Protein AF-A0A2Z5ZIW7-F1 (afdb_monomer)

Organism: NCBI:txid146474

pLDDT: mean 85.13, std 12.73, range [58.94, 98.44]

Mean predicted aligned error: 7.08 Å

Structure (mmCIF, N/CA/C/O backbone):
data_AF-A0A2Z5ZIW7-F1
#
_entry.id   AF-A0A2Z5ZIW7-F1
#
loop_
_atom_site.group_PDB
_atom_site.id
_atom_site.type_symbol
_atom_site.label_atom_id
_atom_site.label_alt_id
_atom_site.label_comp_id
_atom_site.label_asym_id
_atom_site.label_entity_id
_atom_site.label_seq_id
_atom_site.pdbx_PDB_ins_code
_atom_site.Cartn_x
_atom_site.Cartn_y
_atom_site.Cartn_z
_atom_site.occupancy
_atom_site.B_iso_or_equiv
_atom_site.auth_seq_id
_atom_site.auth_comp_id
_atom_site.auth_asym_id
_atom_site.auth_atom_id
_atom_site.pdbx_PDB_model_num
ATOM 1 N N . MET A 1 1 ? 28.959 6.255 -4.700 1.00 63.69 1 MET A N 1
ATOM 2 C CA . MET A 1 1 ? 28.173 5.141 -5.268 1.00 63.69 1 MET A CA 1
ATOM 3 C C . MET A 1 1 ? 26.755 5.590 -5.605 1.00 63.69 1 MET A C 1
ATOM 5 O O . MET A 1 1 ? 26.555 5.891 -6.766 1.00 63.69 1 MET A O 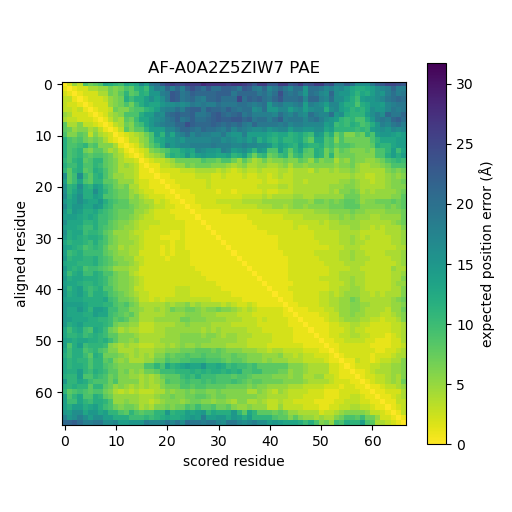1
ATOM 9 N N . LEU A 1 2 ? 25.844 5.814 -4.648 1.00 62.81 2 LEU A N 1
ATOM 10 C CA . LEU A 1 2 ? 24.452 6.226 -4.942 1.00 62.81 2 LEU A CA 1
ATOM 11 C C . LEU A 1 2 ? 24.320 7.551 -5.727 1.00 62.81 2 LEU A C 1
ATOM 13 O O . LEU A 1 2 ? 23.668 7.608 -6.760 1.00 62.81 2 LEU A O 1
ATOM 17 N N . LEU A 1 3 ? 24.991 8.624 -5.288 1.00 66.12 3 LEU A N 1
ATOM 18 C CA . LEU A 1 3 ? 24.858 9.949 -5.922 1.00 66.12 3 LEU A CA 1
ATOM 19 C C . LEU A 1 3 ? 25.311 9.969 -7.400 1.00 66.12 3 LEU A C 1
ATOM 21 O O . LEU A 1 3 ? 24.775 10.723 -8.205 1.00 66.12 3 LEU A O 1
ATOM 25 N N . GLN A 1 4 ? 26.284 9.122 -7.762 1.00 68.88 4 GLN A N 1
ATOM 26 C CA . GLN A 1 4 ? 26.758 8.993 -9.145 1.00 68.88 4 GLN A CA 1
ATOM 27 C C . GLN A 1 4 ? 25.762 8.233 -10.028 1.00 68.88 4 GLN A C 1
ATOM 29 O O . GLN A 1 4 ? 25.586 8.609 -11.182 1.00 68.88 4 GLN A O 1
ATOM 34 N N . ALA A 1 5 ? 25.086 7.214 -9.493 1.00 60.72 5 ALA A N 1
ATOM 35 C CA . ALA A 1 5 ? 24.056 6.478 -10.219 1.00 60.72 5 ALA A CA 1
ATOM 36 C C . ALA A 1 5 ? 22.829 7.356 -10.508 1.00 60.72 5 ALA A C 1
ATOM 38 O O . ALA A 1 5 ? 22.311 7.337 -11.623 1.00 60.72 5 ALA A O 1
ATOM 39 N N . LEU A 1 6 ? 22.439 8.210 -9.554 1.00 58.94 6 LEU A N 1
ATOM 40 C CA . LEU A 1 6 ? 21.358 9.180 -9.752 1.00 58.94 6 LEU A CA 1
ATOM 41 C C . LEU A 1 6 ? 21.706 10.224 -10.823 1.00 58.94 6 LEU A C 1
ATOM 43 O O . LEU A 1 6 ? 20.887 10.502 -11.692 1.00 58.94 6 LEU A O 1
ATOM 47 N N . HIS A 1 7 ? 22.934 10.758 -10.825 1.00 64.88 7 HIS A N 1
ATOM 48 C CA . HIS A 1 7 ? 23.395 11.667 -11.886 1.00 64.88 7 HIS A CA 1
ATOM 49 C C . HIS A 1 7 ? 23.501 10.995 -13.265 1.00 64.88 7 HIS A C 1
ATOM 51 O O . HIS A 1 7 ? 23.455 11.685 -14.279 1.00 64.88 7 HIS A O 1
ATOM 57 N N . ALA A 1 8 ? 23.621 9.666 -13.309 1.00 70.38 8 ALA A N 1
ATOM 58 C CA . ALA A 1 8 ? 23.626 8.875 -14.537 1.00 70.38 8 ALA A CA 1
ATOM 59 C C . ALA A 1 8 ? 22.215 8.457 -15.008 1.00 70.38 8 ALA A C 1
ATOM 61 O O . ALA A 1 8 ? 22.100 7.750 -16.006 1.00 70.38 8 ALA A O 1
ATOM 62 N N . GLY A 1 9 ? 21.148 8.882 -14.318 1.00 62.09 9 GLY A N 1
ATOM 63 C CA . GLY A 1 9 ? 19.763 8.564 -14.685 1.00 62.09 9 GLY A CA 1
ATOM 64 C C . GLY A 1 9 ? 19.260 7.206 -14.183 1.00 62.09 9 GLY A C 1
ATOM 65 O O . GLY A 1 9 ? 18.188 6.768 -14.593 1.00 62.09 9 GLY A O 1
ATOM 66 N N . HIS A 1 10 ? 19.986 6.537 -13.279 1.00 65.38 10 HIS A N 1
ATOM 67 C CA . HIS A 1 10 ? 19.535 5.297 -12.637 1.00 65.38 10 HIS A CA 1
ATOM 68 C C . HIS A 1 10 ? 18.570 5.602 -11.484 1.00 65.38 10 HIS A C 1
ATOM 70 O O . HIS A 1 10 ? 18.862 5.394 -10.307 1.00 65.38 10 HIS A O 1
ATOM 76 N N . GLU A 1 11 ? 17.393 6.112 -11.838 1.00 67.81 11 GLU A N 1
ATOM 77 C CA . GLU A 1 11 ? 16.340 6.526 -10.902 1.00 67.81 11 GLU A CA 1
ATOM 78 C C . GLU A 1 11 ? 15.848 5.378 -10.000 1.00 67.81 11 GLU A C 1
ATOM 80 O O . GLU A 1 11 ? 15.412 5.614 -8.874 1.00 67.81 11 GLU A O 1
ATOM 85 N N . LEU A 1 12 ? 15.995 4.129 -10.455 1.00 64.56 12 LEU A N 1
ATOM 86 C CA . LEU A 1 12 ? 15.669 2.905 -9.714 1.00 64.56 12 LEU A CA 1
ATOM 87 C C . LEU A 1 12 ? 16.504 2.676 -8.445 1.00 64.56 12 LEU A C 1
ATOM 89 O O . LEU A 1 12 ? 16.090 1.893 -7.594 1.00 64.56 12 LEU A O 1
ATOM 93 N N . GLU A 1 13 ? 17.657 3.334 -8.291 1.00 65.62 13 GLU A N 1
ATOM 94 C CA . GLU A 1 13 ? 18.455 3.224 -7.062 1.00 65.62 13 GLU A CA 1
ATOM 95 C C . GLU A 1 13 ? 17.891 4.056 -5.900 1.00 65.62 13 GLU A C 1
ATOM 97 O O . GLU A 1 13 ? 18.368 3.947 -4.766 1.00 65.62 13 GLU A O 1
ATOM 102 N N . LYS A 1 14 ? 16.866 4.887 -6.143 1.00 66.25 14 LYS A N 1
ATOM 103 C CA . LYS A 1 14 ? 16.207 5.638 -5.072 1.00 66.25 14 LYS A CA 1
ATOM 104 C C . LYS A 1 14 ? 15.372 4.681 -4.215 1.00 66.25 14 LYS A C 1
ATOM 106 O O . LYS A 1 14 ? 14.461 4.038 -4.740 1.00 66.25 14 LYS A O 1
ATOM 111 N N . PRO A 1 15 ? 15.619 4.601 -2.895 1.00 66.50 15 PRO A N 1
ATOM 112 C CA . PRO A 1 15 ? 14.756 3.827 -2.019 1.00 66.50 15 PRO A CA 1
ATOM 113 C C . PRO A 1 15 ? 13.346 4.426 -2.035 1.00 66.50 15 PRO A C 1
ATOM 115 O O . PRO A 1 15 ? 13.172 5.636 -1.877 1.00 66.50 15 PRO A O 1
ATOM 118 N N . GLY A 1 16 ? 12.338 3.576 -2.229 1.00 75.69 16 GLY A N 1
ATOM 119 C CA . GLY A 1 16 ? 10.940 3.976 -2.107 1.00 75.69 16 GLY A CA 1
ATOM 120 C C . GLY A 1 16 ? 10.561 4.240 -0.649 1.00 75.69 16 GLY A C 1
ATOM 121 O O . GLY A 1 16 ? 11.121 3.647 0.272 1.00 75.69 16 GLY A O 1
ATOM 122 N N . TRP A 1 17 ? 9.576 5.109 -0.432 1.00 82.56 17 TRP A N 1
ATOM 123 C CA . TRP A 1 17 ? 8.973 5.327 0.881 1.00 82.56 17 TRP A CA 1
ATOM 124 C C . TRP A 1 17 ? 7.458 5.466 0.762 1.00 82.56 17 TRP A C 1
ATOM 126 O O . TRP A 1 17 ? 6.932 6.001 -0.214 1.00 82.56 17 TRP A O 1
ATOM 136 N N . VAL A 1 18 ? 6.750 5.028 1.799 1.00 86.62 18 VAL A N 1
ATOM 137 C CA . VAL A 1 18 ? 5.320 5.281 1.985 1.00 86.62 18 VAL A CA 1
ATOM 138 C C . VAL A 1 18 ? 5.145 6.050 3.284 1.00 86.62 18 VAL A C 1
ATOM 140 O O . VAL A 1 18 ? 5.730 5.704 4.308 1.00 86.62 18 VAL A O 1
ATOM 143 N N . ARG A 1 19 ? 4.329 7.107 3.246 1.00 92.56 19 ARG A N 1
ATOM 144 C CA . ARG A 1 19 ? 3.965 7.877 4.437 1.00 92.56 19 ARG A CA 1
ATOM 145 C C . ARG A 1 19 ? 2.627 7.382 4.974 1.00 92.5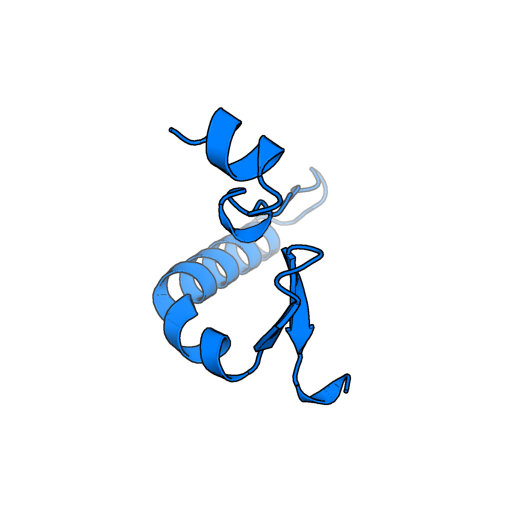6 19 ARG A C 1
ATOM 147 O O . ARG A 1 19 ? 1.604 7.559 4.320 1.00 92.56 19 ARG A O 1
ATOM 154 N N . LEU A 1 20 ? 2.643 6.838 6.184 1.00 93.88 20 LEU A N 1
ATOM 155 C CA . LEU A 1 20 ? 1.458 6.424 6.930 1.00 93.88 20 LEU A CA 1
ATOM 156 C C . LEU A 1 20 ? 1.268 7.344 8.143 1.00 93.88 20 LEU A C 1
ATOM 158 O O . LEU A 1 20 ? 2.239 7.670 8.818 1.00 93.88 20 LEU A O 1
ATOM 162 N N . ASN A 1 21 ? 0.031 7.766 8.418 1.00 95.75 21 ASN A N 1
ATOM 163 C CA . ASN A 1 21 ? -0.308 8.582 9.588 1.00 95.75 21 ASN A CA 1
ATOM 164 C C . ASN A 1 21 ? -1.495 7.967 10.332 1.00 95.75 21 ASN A C 1
ATOM 166 O O . ASN A 1 21 ? -2.456 7.524 9.702 1.00 95.75 21 ASN A O 1
ATOM 170 N N . PHE A 1 22 ? -1.456 8.031 11.660 1.00 96.69 22 PHE A N 1
ATOM 171 C CA . PHE A 1 22 ? -2.582 7.694 12.524 1.00 96.69 22 PHE A CA 1
ATOM 172 C C . PHE A 1 22 ? -3.229 8.977 13.040 1.00 96.69 22 PHE A C 1
ATOM 174 O O . PHE A 1 22 ? -2.539 9.907 13.455 1.00 96.69 22 PHE A O 1
ATOM 181 N N . SER A 1 23 ? -4.558 9.036 12.992 1.00 96.44 23 SER A N 1
ATOM 182 C CA . SER A 1 23 ? -5.308 10.140 13.593 1.00 96.44 23 SER A CA 1
ATOM 183 C C . SER A 1 23 ? -5.583 9.832 15.059 1.00 96.44 23 SER A C 1
ATOM 185 O O . SER A 1 23 ? -5.899 8.696 15.401 1.00 96.44 23 SER A O 1
ATOM 187 N N . VAL A 1 24 ? -5.549 10.863 15.904 1.00 94.12 24 VA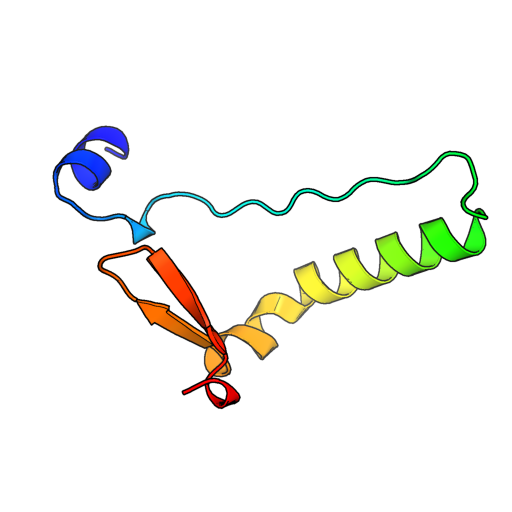L A N 1
ATOM 188 C CA . VAL A 1 24 ? -5.897 10.771 17.333 1.00 94.12 24 VAL A CA 1
ATOM 189 C C . VAL A 1 24 ? -7.349 10.350 17.585 1.00 94.12 24 VAL A C 1
ATOM 191 O O . VAL A 1 24 ? -7.692 9.974 18.696 1.00 94.12 24 VAL A O 1
ATOM 194 N N . LEU A 1 25 ? -8.207 10.414 16.562 1.00 97.94 25 LEU A N 1
ATOM 195 C CA . LEU A 1 25 ? -9.607 9.986 16.630 1.00 97.94 25 LEU A CA 1
ATOM 196 C C . LEU A 1 25 ? -9.804 8.513 16.238 1.00 97.94 25 LEU A C 1
ATOM 198 O O . LEU A 1 25 ? -10.937 8.036 16.200 1.00 97.94 25 LEU A O 1
ATOM 202 N N . MET A 1 26 ? -8.739 7.799 15.862 1.00 98.00 26 MET A N 1
ATOM 203 C CA . MET A 1 26 ? -8.840 6.377 15.540 1.00 98.00 26 MET A CA 1
ATOM 204 C C . MET A 1 26 ? -9.024 5.558 16.816 1.00 98.00 26 MET A C 1
ATOM 206 O O . MET A 1 26 ? -8.379 5.824 17.825 1.00 98.00 26 MET A O 1
ATOM 210 N N . SER A 1 27 ? -9.875 4.534 16.749 1.00 98.31 27 SER A N 1
ATOM 211 C CA . SER A 1 27 ? -9.926 3.515 17.792 1.00 98.31 27 SER A CA 1
ATOM 212 C C . SER A 1 27 ? -8.665 2.654 17.761 1.00 98.31 27 SER A C 1
ATOM 214 O O . SER A 1 27 ? -8.082 2.427 16.696 1.00 98.31 27 SER A O 1
ATOM 216 N N . ASP A 1 28 ? -8.297 2.103 18.915 1.00 98.19 28 ASP A N 1
ATOM 217 C CA . ASP A 1 28 ? -7.173 1.171 19.038 1.00 98.19 28 ASP A CA 1
ATOM 218 C C . ASP A 1 28 ? -7.324 -0.040 18.112 1.00 98.19 28 ASP A C 1
ATOM 220 O O . ASP A 1 28 ? -6.350 -0.488 17.511 1.00 98.19 28 ASP A O 1
ATOM 224 N N . GLU A 1 29 ? -8.552 -0.533 17.931 1.00 98.44 29 GLU A N 1
ATOM 225 C CA . GLU A 1 29 ? -8.865 -1.618 16.996 1.00 98.44 29 GLU A CA 1
ATOM 226 C C . GLU A 1 29 ? -8.492 -1.248 15.555 1.00 98.44 29 GLU A C 1
ATOM 228 O O . GLU A 1 29 ? -7.835 -2.018 14.854 1.00 98.44 29 GLU A O 1
AT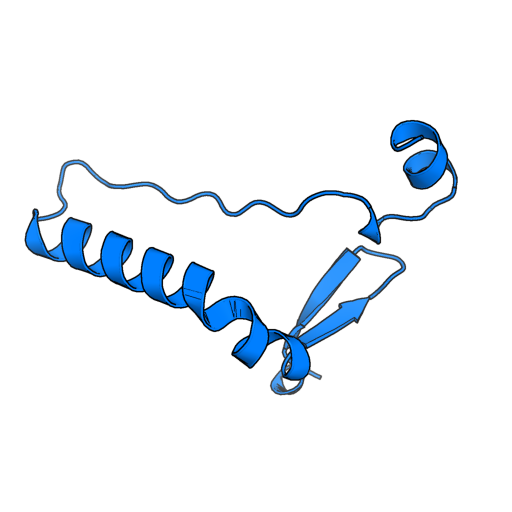OM 233 N N . LYS A 1 30 ? -8.848 -0.037 15.114 1.00 98.00 30 LYS A N 1
ATOM 234 C CA . LYS A 1 30 ? -8.526 0.428 13.764 1.00 98.00 30 LYS A CA 1
ATOM 235 C C . LYS A 1 30 ? -7.024 0.634 13.586 1.00 98.00 30 LYS A C 1
ATOM 237 O O . LYS A 1 30 ? -6.485 0.301 12.532 1.00 98.00 30 LYS A O 1
ATOM 242 N N . VAL A 1 31 ? -6.349 1.167 14.605 1.00 98.25 31 VAL A N 1
ATOM 243 C CA . VAL A 1 31 ? -4.886 1.310 14.607 1.00 98.25 31 VAL A CA 1
ATOM 244 C C . VAL A 1 31 ? -4.224 -0.063 14.496 1.00 98.25 31 VAL A C 1
ATOM 246 O O . VAL A 1 31 ? -3.358 -0.250 13.642 1.00 98.25 31 VAL A O 1
ATOM 249 N N . ARG A 1 32 ? -4.670 -1.034 15.303 1.00 98.38 32 ARG A N 1
ATOM 250 C CA . ARG A 1 32 ? -4.177 -2.415 15.286 1.00 98.38 32 ARG A CA 1
ATOM 251 C C . ARG A 1 32 ? -4.329 -3.041 13.907 1.00 98.38 32 ARG A C 1
ATOM 253 O O . ARG A 1 32 ? -3.339 -3.504 13.356 1.00 98.38 32 ARG A O 1
ATOM 260 N N . TYR A 1 33 ? -5.524 -2.960 13.328 1.00 98.25 33 TYR A N 1
ATOM 261 C CA . TYR A 1 33 ? -5.805 -3.494 11.998 1.00 98.25 33 TYR A CA 1
ATOM 262 C C . TYR A 1 33 ? -4.843 -2.952 10.931 1.00 98.25 33 TYR A C 1
ATOM 264 O O . TYR A 1 33 ? -4.293 -3.713 10.141 1.00 98.25 33 TYR A O 1
ATOM 272 N N . ILE A 1 34 ? -4.597 -1.637 10.920 1.00 97.75 34 ILE A N 1
ATOM 273 C CA . ILE A 1 34 ? -3.678 -1.016 9.954 1.00 97.75 34 ILE A CA 1
ATOM 274 C C . ILE A 1 34 ? -2.238 -1.502 10.172 1.00 97.75 34 ILE A C 1
ATOM 276 O O . ILE A 1 34 ? -1.545 -1.789 9.197 1.00 97.75 34 ILE A O 1
ATOM 280 N N . ILE A 1 35 ? -1.778 -1.589 11.425 1.00 97.31 35 ILE A N 1
ATOM 281 C CA . ILE A 1 35 ? -0.433 -2.093 11.748 1.00 97.31 35 ILE A CA 1
ATOM 282 C C . ILE A 1 35 ? -0.279 -3.537 11.269 1.00 97.31 35 ILE A C 1
ATOM 284 O O . ILE A 1 35 ? 0.713 -3.861 10.618 1.00 97.31 35 ILE A O 1
ATOM 288 N N . ASP A 1 36 ? -1.263 -4.385 11.556 1.00 98.19 36 ASP A N 1
ATOM 289 C CA . ASP A 1 36 ? -1.226 -5.798 11.193 1.00 98.19 36 ASP A CA 1
ATOM 290 C C . ASP A 1 36 ? -1.225 -5.970 9.666 1.00 98.19 36 ASP A C 1
ATOM 292 O O . ASP A 1 36 ? -0.395 -6.709 9.141 1.00 98.19 36 ASP A O 1
ATOM 296 N N . ALA A 1 37 ? -2.038 -5.195 8.940 1.00 96.88 37 ALA A N 1
ATOM 297 C CA . ALA A 1 37 ? -2.053 -5.197 7.476 1.00 96.88 37 ALA A CA 1
ATOM 298 C C . ALA A 1 37 ? -0.716 -4.734 6.861 1.00 96.88 37 ALA A C 1
ATOM 300 O O . ALA A 1 37 ? -0.250 -5.295 5.869 1.00 96.88 37 ALA A O 1
ATOM 301 N N . VAL A 1 38 ? -0.065 -3.719 7.444 1.00 95.94 38 VAL A N 1
ATOM 302 C CA . VAL A 1 38 ? 1.260 -3.260 6.987 1.00 95.94 38 VAL A CA 1
ATOM 303 C C . VAL A 1 38 ? 2.331 -4.315 7.257 1.00 95.94 38 VAL A C 1
ATOM 305 O O . VAL A 1 38 ? 3.176 -4.553 6.394 1.00 95.94 38 VAL A O 1
ATOM 308 N N . ASN A 1 39 ? 2.286 -4.972 8.419 1.00 96.50 39 ASN A N 1
ATOM 309 C CA . ASN A 1 39 ? 3.191 -6.074 8.739 1.00 96.50 39 ASN A CA 1
ATOM 310 C C . ASN A 1 39 ? 2.997 -7.245 7.771 1.00 96.50 39 ASN A C 1
ATOM 312 O O . ASN A 1 39 ? 3.976 -7.792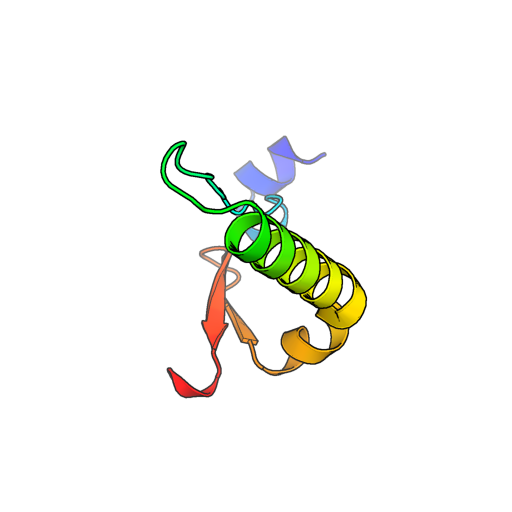 7.264 1.00 96.50 39 ASN A O 1
ATOM 316 N N . GLU A 1 40 ? 1.751 -7.615 7.481 1.00 96.69 40 GLU A N 1
ATOM 317 C CA . GLU A 1 40 ? 1.433 -8.649 6.500 1.00 96.69 40 GLU A CA 1
ATOM 318 C C . GLU A 1 40 ? 2.000 -8.295 5.122 1.00 96.69 40 GLU A C 1
ATOM 320 O O . GLU A 1 40 ? 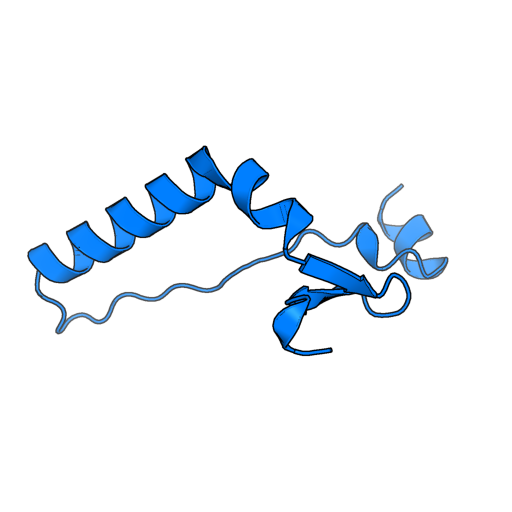2.718 -9.104 4.530 1.00 96.69 40 GLU A O 1
ATOM 325 N N . LEU A 1 41 ? 1.769 -7.068 4.642 1.00 93.62 41 LEU A N 1
ATOM 326 C CA . LEU A 1 41 ? 2.286 -6.593 3.358 1.00 93.62 41 LEU A CA 1
ATOM 327 C C . LEU A 1 41 ? 3.820 -6.615 3.305 1.00 93.62 41 LEU A C 1
ATOM 329 O O . LEU A 1 41 ? 4.396 -7.060 2.313 1.00 93.62 41 LEU A O 1
ATOM 333 N N . ALA A 1 42 ? 4.498 -6.165 4.363 1.00 91.62 42 ALA A N 1
ATOM 334 C CA . ALA A 1 42 ? 5.958 -6.181 4.427 1.00 91.62 42 ALA A CA 1
ATOM 335 C C . ALA A 1 42 ? 6.508 -7.617 4.341 1.00 91.62 42 ALA A C 1
ATOM 337 O O . ALA A 1 42 ? 7.445 -7.878 3.581 1.00 91.62 42 ALA A O 1
ATOM 338 N N . ASN A 1 43 ? 5.873 -8.553 5.053 1.00 95.44 43 ASN A N 1
ATOM 339 C CA . ASN A 1 43 ? 6.279 -9.958 5.111 1.00 95.44 43 ASN A CA 1
ATOM 340 C C . ASN A 1 43 ? 5.911 -10.768 3.856 1.00 95.44 43 ASN A C 1
ATOM 342 O O . ASN A 1 43 ? 6.515 -11.809 3.607 1.00 95.44 43 ASN A O 1
ATOM 346 N N . SER A 1 44 ? 4.949 -10.307 3.055 1.00 94.19 44 SER A N 1
ATOM 347 C CA . SER A 1 44 ? 4.472 -10.992 1.841 1.00 94.19 44 SER A CA 1
ATOM 348 C C . SER A 1 44 ? 4.759 -10.223 0.545 1.00 94.19 44 SER A C 1
ATOM 350 O O . SER A 1 44 ? 4.304 -10.619 -0.528 1.00 94.19 44 SER A O 1
ATOM 352 N N . SER A 1 45 ? 5.566 -9.159 0.613 1.00 87.75 45 SER A N 1
ATOM 353 C CA . SER A 1 45 ? 5.852 -8.233 -0.495 1.00 87.75 45 SER A CA 1
ATOM 354 C C . SER A 1 45 ? 6.253 -8.920 -1.809 1.00 87.75 45 SER A C 1
ATOM 356 O O . SER A 1 45 ? 5.811 -8.508 -2.883 1.00 87.75 45 SER A O 1
ATOM 358 N N . ALA A 1 46 ? 7.016 -10.015 -1.733 1.00 91.44 46 ALA A N 1
ATOM 359 C CA . ALA A 1 46 ? 7.445 -10.805 -2.887 1.00 91.44 46 ALA A C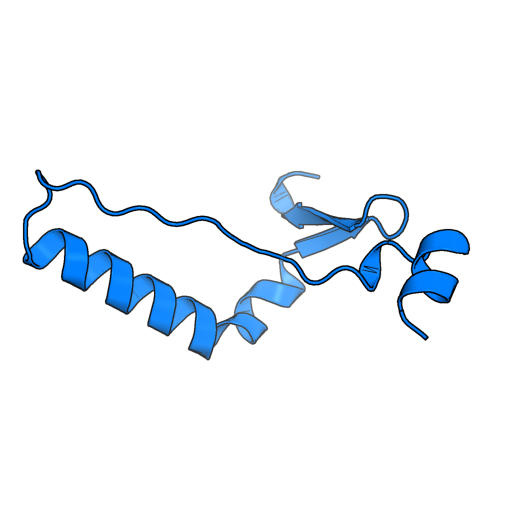A 1
ATOM 360 C C . ALA A 1 46 ? 6.283 -11.327 -3.753 1.00 91.44 46 ALA A C 1
ATOM 362 O O . ALA A 1 46 ? 6.442 -11.466 -4.965 1.00 91.44 46 ALA A O 1
ATOM 363 N N . HIS A 1 47 ? 5.111 -11.577 -3.161 1.00 92.88 47 HIS A N 1
ATOM 364 C CA . HIS A 1 47 ? 3.922 -12.032 -3.883 1.00 92.88 47 HIS A CA 1
ATOM 365 C C . HIS A 1 47 ? 3.358 -10.958 -4.822 1.00 92.88 47 HIS A C 1
ATOM 367 O O . HIS A 1 47 ? 2.796 -11.275 -5.869 1.00 92.88 47 HIS A O 1
ATOM 373 N N . PHE A 1 48 ? 3.534 -9.683 -4.474 1.00 89.31 48 PHE A N 1
ATOM 374 C CA . PHE A 1 48 ? 2.955 -8.566 -5.214 1.00 89.31 48 PHE A CA 1
ATOM 375 C C . PHE A 1 48 ? 3.859 -8.071 -6.342 1.00 89.31 48 PHE A C 1
ATOM 377 O O . PHE A 1 48 ? 3.353 -7.553 -7.332 1.00 89.31 48 PHE A O 1
ATOM 384 N N . ILE A 1 49 ? 5.181 -8.268 -6.247 1.00 89.81 49 ILE A N 1
ATOM 385 C CA . ILE A 1 49 ? 6.158 -7.803 -7.251 1.00 89.81 49 ILE A CA 1
ATOM 386 C C . ILE A 1 49 ? 5.761 -8.179 -8.694 1.00 89.81 49 ILE A C 1
ATOM 388 O O . ILE A 1 49 ? 5.773 -7.290 -9.549 1.00 89.81 49 ILE A O 1
ATOM 392 N N . PRO A 1 50 ? 5.353 -9.429 -9.008 1.00 93.00 50 PRO A N 1
ATOM 393 C CA . PRO A 1 50 ? 5.015 -9.816 -10.378 1.00 93.00 50 PRO A CA 1
ATOM 394 C C . PRO A 1 50 ? 3.809 -9.074 -10.965 1.00 93.00 50 PRO A C 1
ATOM 396 O O . PRO A 1 50 ? 3.642 -9.079 -12.186 1.00 93.00 50 PRO A O 1
ATOM 399 N N . ALA A 1 51 ? 2.967 -8.455 -10.136 1.00 93.19 51 ALA A N 1
ATOM 400 C CA . ALA A 1 51 ? 1.784 -7.717 -10.570 1.00 93.19 51 ALA A CA 1
ATOM 401 C C . ALA A 1 51 ? 2.096 -6.282 -11.030 1.00 93.19 51 ALA A C 1
ATOM 403 O O . ALA A 1 51 ? 1.244 -5.639 -11.643 1.00 93.19 51 ALA A O 1
ATOM 404 N N . TYR A 1 52 ? 3.313 -5.787 -10.789 1.00 91.31 52 TYR A N 1
ATOM 405 C CA . TYR A 1 52 ? 3.721 -4.432 -11.152 1.00 91.31 52 TYR A CA 1
ATOM 406 C C . TYR A 1 52 ? 4.744 -4.428 -12.289 1.00 91.31 52 TYR A C 1
ATOM 408 O O . TYR A 1 52 ? 5.551 -5.344 -12.450 1.00 91.31 52 TYR A O 1
ATOM 416 N N . GLN A 1 53 ? 4.715 -3.363 -13.085 1.00 90.88 53 GLN A N 1
ATOM 417 C CA . GLN A 1 53 ? 5.759 -3.016 -14.038 1.00 90.88 53 GLN A CA 1
ATOM 418 C C . GLN A 1 53 ? 6.411 -1.708 -13.598 1.00 90.88 53 GLN A C 1
ATOM 420 O O . GLN A 1 53 ? 5.717 -0.745 -13.265 1.00 90.88 53 GLN A O 1
ATOM 425 N N . CYS A 1 54 ? 7.742 -1.675 -13.594 1.00 86.31 54 CYS A N 1
ATOM 426 C CA . CYS A 1 54 ? 8.486 -0.459 -13.307 1.00 86.31 54 CYS A CA 1
ATOM 427 C C . CYS A 1 54 ? 8.925 0.225 -14.602 1.00 86.31 54 CYS A C 1
ATOM 429 O O . CYS A 1 54 ? 9.505 -0.405 -15.486 1.00 86.31 54 CYS A O 1
ATOM 431 N N . ASP A 1 55 ? 8.658 1.521 -14.691 1.00 84.12 55 ASP A N 1
ATOM 432 C CA . ASP A 1 55 ? 9.253 2.405 -15.679 1.00 84.12 55 ASP A CA 1
ATOM 433 C C . ASP A 1 55 ? 10.625 2.862 -15.169 1.00 84.12 55 ASP A C 1
ATOM 435 O O . ASP A 1 55 ? 10.718 3.704 -14.275 1.00 84.12 55 ASP A O 1
ATOM 439 N N . ALA A 1 56 ? 11.692 2.299 -15.739 1.00 78.75 56 ALA A N 1
ATOM 440 C CA . ALA A 1 56 ? 13.067 2.578 -15.330 1.00 78.75 56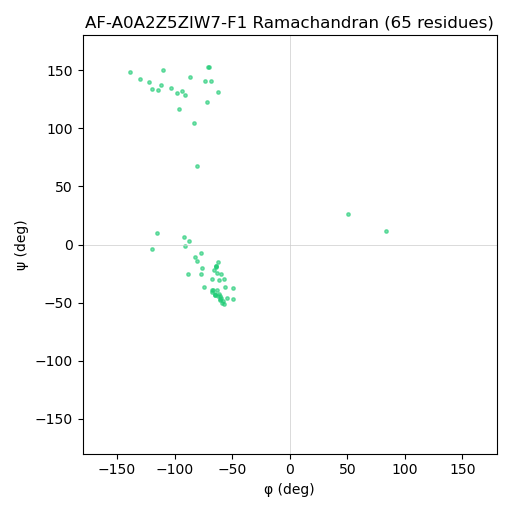 ALA A CA 1
ATOM 441 C C . ALA A 1 56 ? 13.490 4.043 -15.540 1.00 78.75 56 ALA A C 1
ATOM 443 O O . ALA A 1 56 ? 14.381 4.511 -14.837 1.00 78.75 56 ALA A O 1
ATOM 444 N N . ALA A 1 57 ? 12.849 4.773 -16.462 1.00 78.06 57 ALA A N 1
ATOM 445 C CA . ALA A 1 57 ? 13.172 6.175 -16.726 1.00 78.06 57 ALA A CA 1
ATOM 446 C C . ALA A 1 57 ? 12.599 7.117 -15.659 1.00 78.06 57 ALA A C 1
ATOM 448 O O . ALA A 1 57 ? 13.118 8.211 -15.453 1.00 78.06 57 ALA A O 1
ATOM 449 N N . THR A 1 58 ? 11.519 6.708 -14.988 1.00 79.19 58 THR A N 1
ATOM 450 C CA . THR A 1 58 ? 10.821 7.539 -13.994 1.00 79.19 58 THR A CA 1
ATOM 451 C C . THR A 1 58 ? 10.788 6.926 -12.594 1.00 79.19 58 THR A C 1
ATOM 453 O O . THR A 1 58 ? 10.267 7.552 -11.672 1.00 79.19 58 THR A O 1
ATOM 456 N N . ALA A 1 59 ? 11.303 5.702 -12.437 1.00 79.31 59 ALA A N 1
ATOM 457 C CA . ALA A 1 59 ? 11.162 4.854 -11.252 1.00 79.31 59 ALA A CA 1
ATOM 458 C C . ALA A 1 59 ? 9.703 4.693 -10.777 1.00 7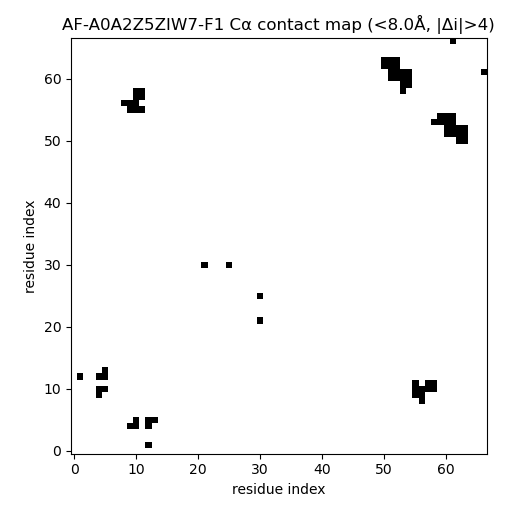9.31 59 ALA A C 1
ATOM 460 O O . ALA A 1 59 ? 9.431 4.464 -9.596 1.00 79.31 59 ALA A O 1
ATOM 461 N N . ARG A 1 60 ? 8.733 4.824 -11.695 1.00 83.31 60 ARG A N 1
ATOM 462 C CA . ARG A 1 60 ? 7.307 4.693 -11.380 1.00 83.31 60 ARG A CA 1
ATOM 463 C C . ARG A 1 60 ? 6.863 3.256 -11.572 1.00 83.31 60 ARG A C 1
ATOM 465 O O . ARG A 1 60 ? 7.028 2.676 -12.642 1.00 83.31 60 ARG A O 1
ATOM 472 N N . PHE A 1 61 ? 6.216 2.719 -10.551 1.00 87.31 61 PHE A N 1
ATOM 473 C CA . PHE A 1 61 ? 5.586 1.408 -10.594 1.00 87.31 61 PHE A CA 1
ATOM 474 C C . PHE A 1 61 ? 4.115 1.573 -10.981 1.00 87.31 61 PHE A C 1
ATOM 476 O O . PHE A 1 61 ? 3.416 2.420 -10.424 1.00 87.31 61 PHE A O 1
ATOM 483 N N . ARG A 1 62 ? 3.648 0.779 -11.944 1.00 88.81 62 ARG A N 1
ATOM 484 C CA . ARG A 1 62 ? 2.240 0.695 -12.353 1.00 88.81 62 ARG A CA 1
ATOM 485 C C . ARG A 1 62 ? 1.755 -0.732 -12.210 1.00 88.81 62 ARG A C 1
ATOM 487 O O . ARG A 1 62 ? 2.503 -1.664 -12.506 1.00 88.81 62 ARG A O 1
ATOM 494 N N . HIS A 1 63 ? 0.527 -0.900 -11.736 1.00 91.88 63 HIS A N 1
ATOM 495 C CA . HIS A 1 63 ? -0.089 -2.214 -11.717 1.00 91.88 63 HIS A CA 1
ATOM 496 C C . HIS A 1 63 ? -0.371 -2.644 -13.159 1.00 91.88 63 HIS A C 1
ATOM 498 O O . HIS A 1 63 ? -0.776 -1.826 -13.983 1.00 91.88 63 HIS A O 1
ATOM 504 N N . LYS A 1 64 ? -0.162 -3.920 -13.484 1.00 89.75 64 LYS A N 1
ATOM 505 C CA . LYS A 1 64 ? -0.324 -4.421 -14.859 1.00 89.75 64 LYS A CA 1
ATOM 506 C C . LYS A 1 64 ? -1.756 -4.331 -15.392 1.00 89.75 64 LYS A C 1
ATOM 508 O O . LYS A 1 64 ? -1.931 -4.385 -16.598 1.00 89.75 64 LYS A O 1
ATOM 513 N N . LEU A 1 65 ? -2.755 -4.216 -14.514 1.00 88.00 65 LEU A N 1
ATOM 514 C CA . LEU A 1 65 ? -4.158 -4.013 -14.913 1.00 88.00 65 LEU A CA 1
ATOM 515 C C . LEU A 1 65 ? -4.489 -2.556 -15.273 1.00 88.00 65 LEU A C 1
ATOM 517 O O . LEU A 1 65 ? -5.544 -2.317 -15.849 1.00 88.00 65 LEU A O 1
ATOM 521 N N . ASP A 1 66 ? -3.618 -1.603 -14.929 1.00 79.12 66 ASP A N 1
ATOM 522 C CA . ASP A 1 66 ? -3.790 -0.180 -15.256 1.00 79.12 66 ASP A CA 1
ATOM 523 C C . ASP A 1 66 ? -3.106 0.193 -16.591 1.00 79.12 66 ASP A C 1
ATOM 525 O O . ASP A 1 66 ? -2.987 1.378 -16.921 1.00 79.12 66 ASP A O 1
ATOM 529 N N . LEU A 1 67 ? -2.592 -0.811 -17.314 1.00 63.47 67 LEU A N 1
ATOM 530 C CA . LEU A 1 67 ? -1.979 -0.718 -18.644 1.00 63.47 67 LEU A CA 1
ATOM 531 C C . LEU A 1 67 ? -2.975 -1.182 -19.708 1.00 63.47 67 LEU A C 1
ATOM 533 O O . LEU A 1 67 ? -3.015 -0.521 -20.768 1.00 63.47 67 LEU A O 1
#

Secondary structure (DSSP, 8-state):
-HHHHHHTT-GGGSPP-------TTS-HHHHHHHHHHHHHHHHHHHHHGGGEEEETTTTEEEEGGG-

Solvent-accessible surface area (backbone atoms only — not comparable to full-atom values): 4314 Å² total; per-residue (Å²): 111,69,74,58,38,48,77,70,56,42,43,65,77,58,82,84,84,83,91,83,87,83,62,94,85,58,51,70,67,58,52,48,51,53,51,51,52,50,51,51,48,67,77,47,44,77,74,53,53,81,51,45,46,72,40,60,86,73,49,45,73,41,54,62,87,82,109

Foldseek 3Di:
DLVVCVVVQQPLSDDDDDDDDDDPPDDPVRVVVVVVVVVVCVVCVVVCVVQWDADRNNRDIDGPVVD

Sequence (67 aa):
MLLQALHAGHELEKPGWVRLNFSVLMSDEKVRYIIDAVNELANSSAHFIPAYQCDAATARFRHKLDL

Radius of gyration: 16.33 Å; Cα contacts (8 Å, |Δi|>4): 37; chains: 1; bounding box: 38×24×38 Å